Protein AF-A0A0K9NIA3-F1 (afdb_monomer_lite)

Secondary structure (DSSP, 8-state):
---SHHHHHHHHHHHHHHHHHHHHHHHHHS--HHHHTGGGGSSS-TTSS--TTSPPSS------PPPHHHHHHHHHTTT-S---EEEETTTTEEEEETTEEEEESSS--S---EE--SS-EEEE--------TT-SS-------EEE--

pLDDT: mean 70.56, std 18.03, range [30.8, 94.75]

InterPro domains:
  IPR004870 Nucleoporin, Nup155-like [PTHR10350] (12-126)
  IPR014908 Nucleoporin, Nup133/Nup155-like, N-terminal [PF08801] (54-126)

Radius of gyration: 26.57 Å; chains: 1; bounding box: 43×51×83 Å

Sequence (149 aa):
MAWSDEILGPDVASAGLHVSDYICRDASGILDLEEGLEASRYTSHPYSSHPKEWPPIAEVVGTRELPPMLNERYNAAGGEGTALCGIFPEIRRAWASVSLFLWRFGKWDGQCPEYTCQEQAICATGGDEYTCSQCPVHIYLVKILLLPK

Foldseek 3Di:
DPPPCVVVVVVVVVVVVVVVVVVVVVVVPPDDPCVVCPQVVDPPHPVPDDPPPDDPPDDPPDDDDDDPVVVVLCVVVVVPDDKDKDDDVVVQWIFIWSFTWIAHPVDHPVDTDGHHDPPFGQDFFDFDDDDDPPDPDPPRPRVRPTDDD

Organism: Zostera marina (NCBI:txid29655)

Structure (mmCIF, N/CA/C/O backbone):
data_AF-A0A0K9NIA3-F1
#
_entry.id   AF-A0A0K9NIA3-F1
#
loop_
_atom_site.group_PDB
_atom_site.id
_atom_site.type_symbol
_atom_site.label_atom_id
_atom_site.label_alt_id
_atom_site.label_comp_id
_atom_site.label_asym_id
_atom_site.label_entity_id
_atom_site.label_seq_id
_atom_site.pdbx_PDB_ins_code
_atom_site.Cartn_x
_atom_site.Cartn_y
_atom_site.Cartn_z
_atom_site.occupancy
_atom_site.B_iso_or_equiv
_atom_site.auth_seq_id
_atom_site.auth_comp_id
_atom_site.auth_asym_id
_atom_site.auth_atom_id
_atom_site.pdbx_PDB_model_num
ATOM 1 N N . MET A 1 1 ? 3.187 -24.308 -49.607 1.00 43.97 1 MET A N 1
ATOM 2 C CA . MET A 1 1 ? 3.274 -22.932 -49.077 1.00 43.97 1 MET A CA 1
ATOM 3 C C . MET A 1 1 ? 4.382 -22.915 -48.038 1.00 43.97 1 MET A C 1
ATOM 5 O O . MET A 1 1 ? 4.157 -23.406 -46.948 1.00 43.97 1 MET A O 1
ATOM 9 N N . ALA A 1 2 ? 5.580 -22.464 -48.412 1.00 53.97 2 ALA A N 1
ATOM 10 C CA . ALA A 1 2 ? 6.786 -22.483 -47.569 1.00 53.97 2 ALA A CA 1
ATOM 11 C C . ALA A 1 2 ? 7.486 -21.107 -47.557 1.00 53.97 2 ALA A C 1
ATOM 13 O O . ALA A 1 2 ? 8.695 -21.022 -47.442 1.00 53.97 2 ALA A O 1
ATOM 14 N N . TRP A 1 3 ? 6.722 -20.032 -47.778 1.00 52.19 3 TRP A N 1
ATOM 15 C CA . TRP A 1 3 ? 7.245 -18.669 -47.957 1.00 52.19 3 TRP A CA 1
ATOM 16 C C . TRP A 1 3 ? 7.112 -17.813 -46.688 1.00 52.19 3 TRP A C 1
ATOM 18 O O . TRP A 1 3 ? 7.554 -16.672 -46.672 1.00 52.19 3 TRP A O 1
ATOM 28 N N . SER A 1 4 ? 6.479 -18.337 -45.632 1.00 52.78 4 SER A N 1
ATOM 29 C CA . SER A 1 4 ? 6.247 -17.598 -44.389 1.00 52.78 4 SER A CA 1
ATOM 30 C C . SER A 1 4 ? 7.418 -17.697 -43.410 1.00 52.78 4 SER A C 1
ATOM 32 O O . SER A 1 4 ? 7.775 -16.686 -42.824 1.00 52.78 4 SER A O 1
ATOM 34 N N . ASP A 1 5 ? 8.061 -18.858 -43.261 1.00 53.91 5 ASP A N 1
ATOM 35 C CA . ASP A 1 5 ? 9.113 -19.042 -42.242 1.00 53.91 5 ASP A CA 1
ATOM 36 C C . ASP A 1 5 ? 10.448 -18.367 -42.597 1.00 53.91 5 ASP A C 1
ATOM 38 O O . ASP A 1 5 ? 11.134 -17.853 -41.716 1.00 53.91 5 ASP A O 1
ATOM 42 N N . GLU A 1 6 ? 10.814 -18.322 -43.881 1.00 58.31 6 GLU A N 1
ATOM 43 C CA . GLU A 1 6 ? 12.124 -17.814 -44.325 1.00 58.31 6 GLU A CA 1
ATOM 44 C C . GLU A 1 6 ? 12.239 -16.283 -44.268 1.00 58.31 6 GLU A C 1
ATOM 46 O O . GLU A 1 6 ? 13.328 -15.756 -44.054 1.00 58.31 6 GLU A O 1
ATOM 51 N N . ILE A 1 7 ? 11.119 -15.568 -44.431 1.00 59.53 7 ILE A N 1
ATOM 52 C CA . ILE A 1 7 ? 11.065 -14.096 -44.399 1.00 59.53 7 ILE A CA 1
ATOM 53 C C . ILE A 1 7 ? 10.744 -13.594 -42.984 1.00 59.53 7 ILE A C 1
ATOM 55 O O . ILE A 1 7 ? 11.295 -12.585 -42.554 1.00 59.53 7 ILE A O 1
ATOM 59 N N . LEU A 1 8 ? 9.913 -14.318 -42.221 1.00 61.06 8 LEU A N 1
ATOM 60 C CA . LEU A 1 8 ? 9.594 -13.946 -40.838 1.00 61.06 8 LEU A CA 1
ATOM 61 C C . LEU A 1 8 ? 10.770 -14.177 -39.881 1.00 61.06 8 LEU A C 1
ATOM 63 O O . LEU A 1 8 ? 10.928 -13.412 -38.936 1.00 61.06 8 LEU A O 1
ATOM 67 N N . GLY A 1 9 ? 11.611 -15.193 -40.106 1.00 73.75 9 GLY A N 1
ATOM 68 C CA . GLY A 1 9 ? 12.755 -15.494 -39.235 1.00 73.75 9 GLY A CA 1
ATOM 69 C C . GLY A 1 9 ? 13.733 -14.318 -39.045 1.00 73.75 9 GLY A C 1
ATOM 70 O O . GLY A 1 9 ? 14.021 -13.964 -37.900 1.00 73.75 9 GLY A O 1
ATOM 71 N N . PRO A 1 10 ? 14.222 -13.680 -40.126 1.00 82.50 10 PRO A N 1
ATOM 72 C CA . PRO A 1 10 ? 15.104 -12.512 -40.055 1.00 82.50 10 PRO A CA 1
ATOM 73 C C . PRO A 1 10 ? 14.469 -11.292 -39.380 1.00 82.50 10 PRO A C 1
ATOM 75 O O . PRO A 1 10 ? 15.114 -10.653 -38.548 1.00 82.50 10 PRO A O 1
ATOM 78 N N . ASP A 1 11 ? 13.206 -10.997 -39.690 1.00 85.25 11 ASP A N 1
ATOM 79 C CA . ASP A 1 11 ? 12.489 -9.853 -39.118 1.00 85.25 11 ASP A CA 1
ATOM 80 C C . ASP A 1 11 ? 12.212 -10.059 -37.623 1.00 85.25 11 ASP A C 1
ATOM 82 O O . ASP A 1 11 ? 12.399 -9.147 -36.817 1.00 85.25 11 ASP A O 1
ATOM 86 N N . VAL A 1 12 ? 11.845 -11.281 -37.220 1.00 86.56 12 VAL A N 1
ATOM 87 C CA . VAL A 1 12 ? 11.661 -11.658 -35.810 1.00 86.56 12 VAL A CA 1
ATOM 88 C C . VAL A 1 12 ? 12.990 -11.625 -35.055 1.00 86.56 12 VAL A C 1
ATOM 90 O O . VAL A 1 12 ? 13.035 -11.131 -33.928 1.00 86.56 12 VAL A O 1
ATOM 93 N N . ALA A 1 13 ? 14.084 -12.093 -35.661 1.00 86.81 13 ALA A N 1
ATOM 94 C CA . ALA A 1 13 ? 15.414 -12.016 -35.058 1.00 86.81 13 ALA A CA 1
ATOM 95 C C . ALA A 1 13 ? 15.877 -10.558 -34.889 1.00 86.81 13 ALA A C 1
ATOM 97 O O . ALA A 1 13 ? 16.396 -10.192 -33.834 1.00 86.81 13 ALA A O 1
ATOM 98 N N . SER A 1 14 ? 15.641 -9.711 -35.894 1.00 91.62 14 SER A N 1
ATOM 99 C CA . SER A 1 14 ? 15.945 -8.279 -35.840 1.00 91.62 14 SER A CA 1
ATOM 100 C C . SER A 1 14 ? 15.112 -7.559 -34.775 1.00 91.62 14 SER A C 1
ATOM 102 O O . SER A 1 14 ? 15.667 -6.820 -33.958 1.00 91.62 14 SER A O 1
ATOM 104 N N . ALA A 1 15 ? 13.805 -7.824 -34.713 1.00 92.25 15 ALA A N 1
ATOM 105 C CA . ALA A 1 15 ? 12.931 -7.283 -33.676 1.00 92.25 15 ALA A CA 1
ATOM 106 C C . ALA A 1 15 ? 13.358 -7.746 -32.275 1.00 92.25 15 ALA A C 1
ATOM 108 O O . ALA A 1 15 ? 13.417 -6.933 -31.354 1.00 92.25 15 ALA A O 1
ATOM 109 N N . GLY A 1 16 ? 13.719 -9.023 -32.119 1.00 92.06 16 GLY A N 1
ATOM 110 C CA . GLY A 1 16 ? 14.242 -9.572 -30.869 1.00 92.06 16 GLY A CA 1
ATOM 111 C C . GLY A 1 16 ? 15.505 -8.852 -30.399 1.00 92.06 16 GLY A C 1
ATOM 112 O O . GLY A 1 16 ? 15.576 -8.451 -29.242 1.00 92.06 16 GLY A O 1
ATOM 113 N N . LEU A 1 17 ? 16.458 -8.600 -31.302 1.00 94.31 17 LEU A N 1
ATOM 114 C CA . LEU A 1 17 ? 17.665 -7.830 -30.986 1.00 94.31 17 LEU A CA 1
ATOM 115 C C . LEU A 1 17 ? 17.339 -6.404 -30.532 1.00 94.31 17 LEU A C 1
ATOM 117 O O . LEU A 1 17 ? 17.904 -5.943 -29.543 1.00 94.31 17 LEU A O 1
ATOM 121 N N . HIS A 1 18 ? 16.417 -5.721 -31.211 1.00 93.75 18 HIS A N 1
ATOM 122 C CA . HIS A 1 18 ? 16.017 -4.365 -30.836 1.00 93.75 18 HIS A CA 1
ATOM 123 C C . HIS A 1 18 ? 15.297 -4.307 -29.485 1.00 93.75 18 HIS A C 1
ATOM 125 O O . HIS A 1 18 ? 15.579 -3.417 -28.685 1.00 93.75 18 HIS A O 1
ATOM 131 N N . VAL A 1 19 ? 14.407 -5.261 -29.206 1.00 94.75 19 VAL A N 1
ATOM 132 C CA . VAL A 1 19 ? 13.718 -5.355 -27.911 1.00 94.75 19 VAL A CA 1
ATOM 133 C C . VAL A 1 19 ? 14.710 -5.686 -26.798 1.00 94.75 19 VAL A C 1
ATOM 135 O O . VAL A 1 19 ? 14.684 -5.039 -25.755 1.00 94.75 19 VAL A O 1
ATOM 138 N N . SER A 1 20 ? 15.618 -6.639 -27.016 1.00 93.81 20 SER A N 1
ATOM 139 C CA . SER A 1 20 ? 16.657 -6.984 -26.043 1.00 93.81 20 SER A CA 1
ATOM 140 C C . SER A 1 20 ? 17.608 -5.821 -25.767 1.00 93.81 20 SER A C 1
ATOM 142 O O . SER A 1 20 ? 17.879 -5.540 -24.605 1.00 93.81 20 SER A O 1
ATOM 144 N N . ASP A 1 21 ? 18.088 -5.122 -26.799 1.00 94.62 21 ASP A N 1
ATOM 145 C CA . ASP A 1 21 ? 18.948 -3.941 -26.633 1.00 94.62 21 ASP A CA 1
ATOM 146 C C . ASP A 1 21 ? 18.211 -2.826 -25.878 1.00 94.62 21 ASP A C 1
ATOM 148 O O . ASP A 1 21 ? 18.777 -2.232 -24.962 1.00 94.62 21 ASP A O 1
ATOM 152 N N . TYR A 1 22 ? 16.929 -2.594 -26.181 1.00 93.94 22 TYR A N 1
ATOM 153 C CA . TYR A 1 22 ? 16.117 -1.622 -25.451 1.00 93.94 22 TYR A CA 1
ATOM 154 C C . TYR A 1 22 ? 15.930 -2.004 -23.978 1.00 93.94 22 TYR A C 1
ATOM 156 O O . TYR A 1 22 ? 16.171 -1.168 -23.117 1.00 93.94 22 TYR A O 1
ATOM 164 N N . ILE A 1 23 ? 15.575 -3.258 -23.673 1.00 92.81 23 ILE A N 1
ATOM 165 C CA . ILE A 1 23 ? 15.426 -3.740 -22.289 1.00 92.81 23 ILE A CA 1
ATOM 166 C C . ILE A 1 23 ? 16.748 -3.622 -21.530 1.00 92.81 23 ILE A C 1
ATOM 168 O O . ILE A 1 23 ? 16.757 -3.153 -20.397 1.00 92.81 23 ILE A O 1
ATOM 172 N N . CYS A 1 24 ? 17.866 -4.027 -22.138 1.00 91.12 24 CYS A N 1
ATOM 173 C CA . CYS A 1 24 ? 19.181 -3.920 -21.510 1.00 91.12 24 CYS A CA 1
ATOM 174 C C . CYS A 1 24 ? 19.537 -2.462 -21.211 1.00 91.12 24 CYS A C 1
ATOM 176 O O . CYS A 1 24 ? 20.030 -2.169 -20.124 1.00 91.12 24 CYS A O 1
ATOM 178 N N . ARG A 1 25 ? 19.264 -1.548 -22.149 1.00 90.19 25 ARG A N 1
ATOM 179 C CA . ARG A 1 25 ? 19.500 -0.112 -21.959 1.00 90.19 25 ARG A CA 1
ATOM 180 C C . ARG A 1 25 ? 18.597 0.485 -20.892 1.00 90.19 25 ARG A C 1
ATOM 182 O O . ARG A 1 25 ? 19.108 1.200 -20.040 1.00 90.19 25 ARG A O 1
ATOM 189 N N . ASP A 1 26 ? 17.307 0.171 -20.915 1.00 90.50 26 ASP A N 1
ATOM 190 C CA . ASP A 1 26 ? 16.330 0.636 -19.929 1.00 90.50 26 ASP A CA 1
ATOM 191 C C . ASP A 1 26 ? 16.699 0.139 -18.527 1.00 90.50 26 ASP A C 1
ATOM 193 O O . ASP A 1 26 ? 16.905 0.940 -17.620 1.00 90.50 26 ASP A O 1
ATOM 197 N N . ALA A 1 27 ? 16.959 -1.163 -18.380 1.00 85.19 27 ALA A N 1
ATOM 198 C CA . ALA A 1 27 ? 17.412 -1.755 -17.125 1.00 85.19 27 ALA A CA 1
ATOM 199 C C . ALA A 1 27 ? 18.736 -1.154 -16.625 1.00 85.19 27 ALA A C 1
ATOM 201 O O . ALA A 1 27 ? 18.902 -0.974 -15.423 1.00 85.19 27 ALA A O 1
ATOM 202 N N . SER A 1 28 ? 19.667 -0.821 -17.528 1.00 83.56 28 SER A N 1
ATOM 203 C CA . SER A 1 28 ? 20.930 -0.156 -17.169 1.00 83.56 28 SER A CA 1
ATOM 204 C C . SER A 1 28 ? 20.789 1.343 -16.877 1.00 83.56 28 SER A C 1
ATOM 206 O O . SER A 1 28 ? 21.682 1.928 -16.272 1.00 83.56 28 SER A O 1
ATOM 208 N N . GLY A 1 29 ? 19.705 1.968 -17.344 1.00 79.75 29 GLY A N 1
ATOM 209 C CA . GLY A 1 29 ? 19.407 3.388 -17.160 1.00 79.75 29 GLY A CA 1
ATOM 210 C C . GLY A 1 29 ? 18.580 3.680 -15.909 1.00 79.75 29 GLY A C 1
ATOM 211 O O . GLY A 1 29 ? 18.491 4.838 -15.498 1.00 79.75 29 GLY A O 1
ATOM 212 N N . ILE A 1 30 ? 17.996 2.651 -15.288 1.00 81.38 30 ILE A N 1
ATOM 213 C CA . ILE A 1 30 ? 17.396 2.753 -13.959 1.00 81.38 30 ILE A CA 1
ATOM 214 C C . ILE A 1 30 ? 18.535 2.973 -12.961 1.00 81.38 30 ILE A C 1
ATOM 216 O O . ILE A 1 30 ? 19.314 2.067 -12.671 1.00 81.38 30 ILE A O 1
ATOM 220 N N . LEU A 1 31 ? 18.631 4.203 -12.460 1.00 79.06 31 LEU A N 1
ATOM 221 C CA . LEU A 1 31 ? 19.549 4.557 -11.385 1.00 79.06 31 LEU A CA 1
ATOM 222 C C . LEU A 1 31 ? 19.212 3.766 -10.122 1.00 79.06 31 LEU A C 1
ATOM 224 O O . LEU A 1 31 ? 18.047 3.442 -9.866 1.00 79.06 31 LEU A O 1
ATOM 228 N N . ASP A 1 32 ? 20.233 3.513 -9.307 1.00 85.44 32 ASP A N 1
ATOM 229 C CA . ASP A 1 32 ? 20.005 3.022 -7.957 1.00 85.44 32 ASP A CA 1
ATOM 230 C C . ASP A 1 32 ? 19.112 4.012 -7.190 1.00 85.44 32 ASP A C 1
ATOM 232 O O . ASP A 1 32 ? 19.228 5.232 -7.344 1.00 85.44 32 ASP A O 1
ATOM 236 N N . LEU A 1 33 ? 18.181 3.491 -6.387 1.00 83.25 33 LEU A N 1
ATOM 237 C CA . LEU A 1 33 ? 17.204 4.324 -5.685 1.00 83.25 33 LEU A CA 1
ATOM 238 C C . LEU A 1 33 ? 17.886 5.306 -4.723 1.00 83.25 33 LEU A C 1
ATOM 240 O O . LEU A 1 33 ? 17.396 6.422 -4.549 1.00 83.25 33 LEU A O 1
ATOM 244 N N . GLU A 1 34 ? 19.004 4.912 -4.110 1.00 84.31 34 GLU A N 1
ATOM 245 C CA . GLU A 1 34 ? 19.783 5.791 -3.245 1.00 84.31 34 GLU A CA 1
ATOM 246 C C . GLU A 1 34 ? 20.400 6.942 -4.047 1.00 84.31 34 GLU A C 1
ATOM 248 O O . GLU A 1 34 ? 20.270 8.101 -3.649 1.00 84.31 34 GLU A O 1
ATOM 253 N N . GLU A 1 35 ? 20.996 6.638 -5.203 1.00 84.50 35 GLU A N 1
ATOM 254 C CA . GLU A 1 35 ? 21.605 7.631 -6.097 1.00 84.50 35 GLU A CA 1
ATOM 255 C C . GLU A 1 35 ? 20.555 8.595 -6.680 1.00 84.50 35 GLU A C 1
ATOM 257 O O . GLU A 1 35 ? 20.747 9.813 -6.682 1.00 84.50 35 GLU A O 1
ATOM 262 N N . GLY A 1 36 ? 19.395 8.080 -7.099 1.00 80.25 36 GLY A N 1
ATOM 263 C CA . GLY A 1 36 ? 18.286 8.891 -7.613 1.00 80.25 36 GLY A CA 1
ATOM 264 C C . GLY A 1 36 ? 17.650 9.814 -6.565 1.00 80.25 36 GLY A C 1
ATOM 265 O O . GLY A 1 36 ? 17.112 10.871 -6.912 1.00 80.25 36 GLY A O 1
ATOM 266 N N . LEU A 1 37 ? 17.734 9.451 -5.280 1.00 81.00 37 LEU A N 1
ATOM 267 C CA . LEU A 1 37 ? 17.229 10.248 -4.159 1.00 81.00 37 LEU A CA 1
ATOM 268 C C . LEU A 1 37 ? 18.291 11.160 -3.526 1.00 81.00 37 LEU A C 1
ATOM 270 O O . LEU A 1 37 ? 17.984 11.858 -2.560 1.00 81.00 37 LEU A O 1
ATOM 274 N N . GLU A 1 38 ? 19.506 11.249 -4.071 1.00 84.06 38 GLU A N 1
ATOM 275 C CA . GLU A 1 38 ? 20.561 12.113 -3.516 1.00 84.06 38 GLU A CA 1
ATOM 276 C C . GLU A 1 38 ? 20.089 13.573 -3.372 1.00 84.06 38 GLU A C 1
ATOM 278 O O . GLU A 1 38 ? 20.303 14.225 -2.349 1.00 84.06 38 GLU A O 1
ATOM 283 N N . ALA A 1 39 ? 19.326 14.071 -4.351 1.00 74.19 39 ALA A N 1
ATOM 284 C CA . AL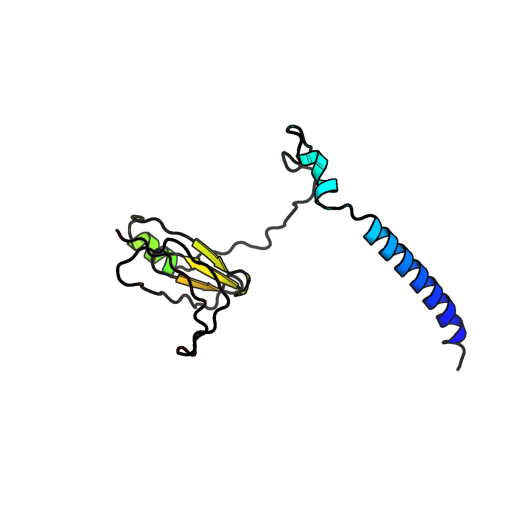A A 1 39 ? 18.777 15.424 -4.326 1.00 74.19 39 ALA A CA 1
ATOM 285 C C . ALA A 1 39 ? 17.771 15.670 -3.183 1.00 74.19 39 ALA A C 1
ATOM 287 O O . ALA A 1 39 ? 17.592 16.823 -2.788 1.00 74.19 39 ALA A O 1
ATOM 288 N N . SER A 1 40 ? 17.122 14.634 -2.630 1.00 74.56 40 SER A N 1
ATOM 289 C CA . SER A 1 40 ? 16.192 14.787 -1.499 1.00 74.56 40 SER A CA 1
ATOM 290 C C . SER A 1 40 ? 16.902 14.965 -0.157 1.00 74.56 40 SER A C 1
ATOM 292 O O . SER A 1 40 ? 16.256 15.304 0.832 1.00 74.56 40 SER A O 1
ATOM 294 N N . ARG A 1 41 ? 18.223 14.754 -0.095 1.00 77.12 41 ARG A N 1
ATOM 295 C CA . ARG A 1 41 ? 19.021 14.975 1.124 1.00 77.12 41 ARG A CA 1
ATOM 296 C C . ARG A 1 41 ? 19.207 16.465 1.437 1.00 77.12 41 ARG A C 1
ATOM 298 O O . ARG A 1 41 ? 19.520 16.818 2.573 1.00 77.12 41 ARG A O 1
ATOM 305 N N . TYR A 1 42 ? 18.989 17.348 0.462 1.00 80.25 42 TYR A N 1
ATOM 306 C CA . TYR A 1 42 ? 19.083 18.798 0.638 1.00 80.25 42 TYR A CA 1
ATOM 307 C C . TYR A 1 42 ? 17.749 19.399 1.088 1.00 80.25 42 TYR A C 1
ATOM 309 O O . TYR A 1 42 ? 16.714 19.128 0.500 1.00 80.25 42 TYR A O 1
ATOM 317 N N . THR A 1 43 ? 17.760 20.291 2.080 1.00 66.00 43 THR A N 1
ATOM 318 C CA . THR A 1 43 ? 16.541 20.894 2.664 1.00 66.00 43 THR A CA 1
ATOM 319 C C . THR A 1 43 ? 15.680 21.685 1.671 1.00 66.00 43 THR A C 1
ATOM 321 O O . THR A 1 43 ? 14.477 21.828 1.873 1.00 66.00 43 THR A O 1
ATOM 324 N N . SER A 1 44 ? 16.274 22.181 0.586 1.00 66.25 44 SER A N 1
ATOM 325 C CA . SER A 1 44 ? 15.587 22.806 -0.542 1.00 66.25 44 SER A CA 1
ATOM 326 C C . SER A 1 44 ? 15.595 21.857 -1.741 1.00 66.25 44 SER A C 1
ATOM 328 O O . SER A 1 44 ? 16.339 22.063 -2.700 1.00 66.25 44 SER A O 1
ATOM 330 N N . HIS A 1 45 ? 14.802 20.791 -1.674 1.00 67.94 45 HIS A N 1
ATOM 331 C CA . HIS A 1 45 ? 14.650 19.851 -2.781 1.00 67.94 45 HIS A CA 1
ATOM 332 C C . HIS A 1 45 ? 13.303 20.051 -3.503 1.00 67.94 45 HIS A C 1
ATOM 334 O O . HIS A 1 45 ? 12.301 20.409 -2.868 1.00 67.94 45 HIS A O 1
ATOM 340 N N . PRO A 1 46 ? 13.236 19.795 -4.825 1.00 64.00 46 PRO A N 1
ATOM 341 C CA . PRO A 1 46 ? 12.016 19.973 -5.621 1.00 64.00 46 PRO A CA 1
ATOM 342 C C . PRO A 1 46 ? 10.868 19.044 -5.196 1.00 64.00 46 PRO A C 1
ATOM 344 O O . PRO A 1 46 ? 9.719 19.303 -5.522 1.00 64.00 46 PRO A O 1
ATOM 347 N N . TYR A 1 47 ? 11.166 17.997 -4.421 1.00 62.62 47 TYR A N 1
ATOM 348 C CA . TYR A 1 47 ? 10.176 17.059 -3.874 1.00 62.62 47 TYR A CA 1
ATOM 349 C C . TYR A 1 47 ? 9.611 17.442 -2.491 1.00 62.62 47 TYR A C 1
ATOM 351 O O . TYR A 1 47 ? 8.906 16.644 -1.883 1.00 62.62 47 TYR A O 1
ATOM 359 N N . SER A 1 48 ? 9.960 18.613 -1.938 1.00 64.75 48 SER A N 1
ATOM 360 C CA . SER A 1 48 ? 9.551 19.017 -0.572 1.00 64.75 48 SER A CA 1
ATOM 361 C C . SER A 1 48 ? 8.053 19.311 -0.480 1.00 64.75 48 SER A C 1
ATOM 363 O O . SER A 1 48 ? 7.437 19.169 0.574 1.00 64.75 48 SER A O 1
ATOM 365 N N . SER A 1 49 ? 7.456 19.663 -1.616 1.00 68.12 49 SER A N 1
ATOM 366 C CA . SER A 1 49 ? 6.019 19.663 -1.855 1.00 68.12 49 SER A CA 1
ATOM 367 C C . SER A 1 49 ? 5.776 19.064 -3.236 1.00 68.12 49 SER A C 1
ATOM 369 O O . SER A 1 49 ? 6.587 19.271 -4.134 1.00 68.12 49 SER A O 1
ATOM 371 N N . HIS A 1 50 ? 4.697 18.296 -3.409 1.00 69.38 50 HIS A N 1
ATOM 372 C CA . HIS A 1 50 ? 4.354 17.742 -4.720 1.00 69.38 50 HIS A CA 1
ATOM 373 C C . HIS A 1 50 ? 4.093 18.911 -5.690 1.00 69.38 50 HIS A C 1
ATOM 375 O O . HIS A 1 50 ? 3.178 19.700 -5.424 1.00 69.38 50 HIS A O 1
ATOM 381 N N . PRO A 1 51 ? 4.864 19.057 -6.789 1.00 76.19 51 PRO A N 1
ATOM 382 C CA . PRO A 1 51 ? 4.590 20.086 -7.783 1.00 76.19 51 PRO A CA 1
ATOM 383 C C . PRO A 1 51 ? 3.147 20.004 -8.290 1.00 76.19 51 PRO A C 1
ATOM 385 O O . PRO A 1 51 ? 2.673 18.939 -8.671 1.00 76.19 51 PRO A O 1
ATOM 388 N N . LYS A 1 52 ? 2.446 21.142 -8.326 1.00 73.62 52 LYS A N 1
ATOM 389 C CA . LYS A 1 52 ? 1.017 21.219 -8.688 1.00 73.62 52 LYS A CA 1
ATOM 390 C C . LYS A 1 52 ? 0.706 20.694 -10.099 1.00 73.62 52 LYS A C 1
ATOM 392 O O . LYS A 1 52 ? -0.427 20.318 -10.378 1.00 73.62 52 LYS A O 1
ATOM 397 N N . GLU A 1 53 ? 1.694 20.718 -10.986 1.00 81.56 53 GLU A N 1
ATOM 398 C CA . GLU A 1 53 ? 1.585 20.308 -12.392 1.00 81.56 53 GLU A CA 1
ATOM 399 C C . GLU A 1 53 ? 1.819 18.807 -12.600 1.00 81.56 53 GLU A C 1
ATOM 401 O O . GLU A 1 53 ? 1.572 18.297 -13.692 1.00 81.56 53 GLU A O 1
ATOM 406 N N . TRP A 1 54 ? 2.311 18.096 -11.582 1.00 81.19 54 TRP A N 1
ATOM 407 C CA . TRP A 1 54 ? 2.606 16.674 -11.689 1.00 81.19 54 TRP A CA 1
ATOM 408 C C . TRP A 1 54 ? 1.355 15.836 -11.400 1.00 81.19 54 TRP A C 1
ATOM 410 O O . TRP A 1 54 ? 0.535 16.207 -10.553 1.00 81.19 54 TRP A O 1
ATOM 420 N N . PRO A 1 55 ? 1.180 14.699 -12.095 1.00 77.62 55 PRO A N 1
ATOM 421 C CA . PRO A 1 55 ? 0.127 13.757 -11.758 1.00 77.62 55 PRO A CA 1
ATOM 422 C C . PRO A 1 55 ? 0.277 13.268 -10.308 1.00 77.62 55 PRO A C 1
ATOM 424 O O . PRO A 1 55 ? 1.404 13.060 -9.855 1.00 77.62 55 PRO A O 1
ATOM 427 N N . PRO A 1 56 ? -0.828 13.018 -9.583 1.00 75.50 56 PRO A N 1
ATOM 428 C CA . PRO A 1 56 ? -0.783 12.379 -8.273 1.00 75.50 56 PRO A CA 1
ATOM 429 C C . PRO A 1 56 ? 0.058 11.095 -8.309 1.00 75.50 56 PRO A C 1
ATOM 431 O O . PRO A 1 56 ? -0.123 10.266 -9.196 1.00 75.50 56 PRO A O 1
ATOM 434 N N . ILE A 1 57 ? 0.942 10.908 -7.323 1.00 78.88 57 ILE A N 1
ATOM 435 C CA . ILE A 1 57 ? 1.788 9.702 -7.219 1.00 78.88 57 ILE A CA 1
ATOM 436 C C . ILE A 1 57 ? 0.915 8.455 -7.038 1.00 78.88 57 ILE A C 1
ATOM 438 O O . ILE A 1 57 ? 1.238 7.377 -7.527 1.00 78.88 57 ILE A O 1
ATOM 442 N N . ALA A 1 58 ? -0.207 8.612 -6.338 1.00 80.94 58 ALA A N 1
ATOM 443 C CA . ALA A 1 58 ? -1.211 7.582 -6.171 1.00 80.94 58 ALA A CA 1
ATOM 444 C C . ALA A 1 58 ? -2.598 8.182 -6.393 1.00 80.94 58 ALA A C 1
ATOM 446 O O . ALA A 1 58 ? -2.917 9.262 -5.890 1.00 80.94 58 ALA A O 1
ATOM 447 N N . GLU A 1 59 ? -3.430 7.450 -7.124 1.00 82.38 59 GLU A N 1
ATOM 448 C CA . GLU A 1 59 ? -4.850 7.738 -7.245 1.00 82.38 59 GLU A CA 1
ATOM 449 C C . GLU A 1 59 ? -5.613 7.013 -6.130 1.00 82.38 59 GLU A C 1
ATOM 451 O O . GLU A 1 59 ? -5.417 5.818 -5.884 1.00 82.38 59 GLU A O 1
ATOM 456 N N . VAL A 1 60 ? -6.506 7.728 -5.445 1.00 83.62 60 VAL A N 1
ATOM 457 C CA . VAL A 1 60 ? -7.414 7.110 -4.474 1.00 83.62 60 VAL A CA 1
ATOM 458 C C . VAL A 1 60 ? -8.562 6.461 -5.242 1.00 83.62 60 VAL A C 1
ATOM 460 O O . VAL A 1 60 ? -9.541 7.114 -5.588 1.00 83.62 60 VAL A O 1
ATOM 463 N N . VAL A 1 61 ? -8.443 5.156 -5.486 1.00 85.56 61 VAL A N 1
ATOM 464 C CA . VAL A 1 61 ? -9.443 4.371 -6.237 1.00 85.56 61 VAL A CA 1
ATOM 465 C C . VAL A 1 61 ? -10.784 4.272 -5.494 1.00 85.56 61 VAL A C 1
ATOM 467 O O . VAL A 1 61 ? -11.832 4.085 -6.109 1.00 85.56 61 VAL A O 1
ATOM 470 N N . GLY A 1 62 ? -10.786 4.397 -4.165 1.00 83.31 62 GLY A N 1
ATOM 471 C CA . GLY A 1 62 ? -12.024 4.452 -3.397 1.00 83.31 62 GLY A CA 1
ATOM 472 C C . GLY A 1 62 ? -11.822 4.528 -1.891 1.00 83.31 62 GLY A C 1
ATOM 473 O O . GLY A 1 62 ? -10.819 4.062 -1.352 1.00 83.31 62 GLY A O 1
ATOM 474 N N . THR A 1 63 ? -12.834 5.071 -1.221 1.00 86.38 63 THR A N 1
ATOM 475 C CA . THR A 1 63 ? -12.930 5.154 0.240 1.00 86.38 63 THR A CA 1
ATOM 476 C C . THR A 1 63 ? -13.980 4.167 0.731 1.00 86.38 63 THR A C 1
ATOM 478 O O . THR A 1 63 ? -14.995 3.947 0.067 1.00 86.38 63 THR A O 1
ATOM 481 N N . ARG A 1 64 ? -13.738 3.544 1.887 1.00 84.31 64 ARG A N 1
ATOM 482 C CA . ARG A 1 64 ? -14.695 2.633 2.518 1.00 84.31 64 ARG A CA 1
ATOM 483 C C . ARG A 1 64 ? -14.924 3.016 3.964 1.00 84.31 64 ARG A C 1
ATOM 485 O O . ARG A 1 64 ? -13.969 3.242 4.700 1.00 84.31 64 ARG A O 1
ATOM 492 N N . GLU A 1 65 ? -16.194 3.019 4.338 1.00 86.44 65 GLU A N 1
ATOM 493 C CA . GLU A 1 65 ? -16.623 3.238 5.711 1.00 86.44 65 GLU A CA 1
ATOM 494 C C . GLU A 1 65 ? -16.273 2.048 6.606 1.00 86.44 65 GLU A C 1
ATOM 496 O O . GLU A 1 65 ? -16.171 0.898 6.156 1.00 86.44 65 GLU A O 1
ATOM 501 N N . LEU A 1 66 ? -16.104 2.340 7.895 1.00 85.62 66 LEU A N 1
ATOM 502 C CA . LEU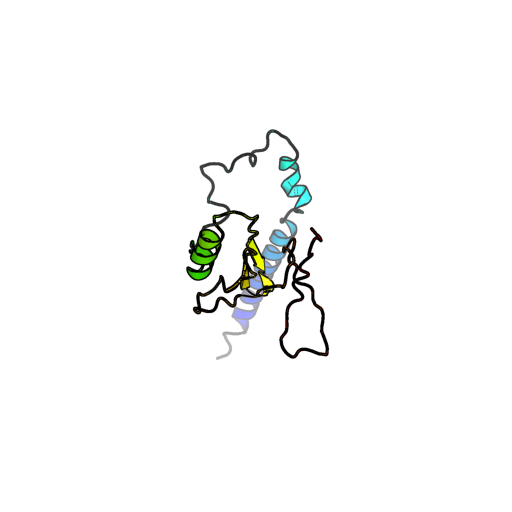 A 1 66 ? -15.898 1.322 8.915 1.00 85.62 66 LEU A CA 1
ATOM 503 C C . LEU A 1 66 ? -17.170 0.480 9.125 1.00 85.62 66 LEU A C 1
ATOM 505 O O . LEU A 1 66 ? -18.285 0.975 8.940 1.00 85.62 66 LEU A O 1
ATOM 509 N N . PRO A 1 67 ? -17.027 -0.786 9.557 1.00 86.19 67 PRO A N 1
ATOM 510 C CA . PRO A 1 67 ? -18.161 -1.621 9.935 1.00 86.19 67 PRO A CA 1
ATOM 511 C C . PRO A 1 67 ? -19.079 -0.933 10.964 1.00 86.19 67 PRO A C 1
ATOM 513 O O . PRO A 1 67 ? -18.574 -0.480 11.993 1.00 86.19 67 PRO A O 1
ATOM 516 N N . PRO A 1 68 ? -20.415 -0.918 10.777 1.00 86.00 68 PRO A N 1
ATOM 517 C CA . PRO A 1 68 ? -21.335 -0.255 11.710 1.00 86.00 68 PRO A CA 1
ATOM 518 C C . PRO A 1 68 ? -21.203 -0.745 13.157 1.00 86.00 68 PRO A C 1
ATOM 520 O O . PRO A 1 68 ? -21.161 0.061 14.080 1.00 86.00 68 PRO A O 1
ATOM 523 N N . MET A 1 69 ? -21.015 -2.055 13.346 1.00 83.44 69 MET A N 1
ATOM 524 C CA . MET A 1 69 ? -20.805 -2.668 14.663 1.00 83.44 69 MET A CA 1
ATOM 525 C C . MET A 1 69 ? -19.583 -2.100 15.400 1.00 83.44 69 MET A C 1
ATOM 527 O O . MET A 1 69 ? -19.611 -1.961 16.620 1.00 83.44 69 MET A O 1
ATOM 531 N N . LEU A 1 70 ? -18.512 -1.759 14.672 1.00 82.19 70 LEU A N 1
ATOM 532 C CA . LEU A 1 70 ? -17.321 -1.149 15.263 1.00 82.19 70 LEU A CA 1
ATOM 533 C C . LEU A 1 70 ? -17.634 0.269 15.755 1.00 82.19 70 LEU A C 1
ATOM 535 O O . LEU A 1 70 ? -17.259 0.622 16.872 1.00 82.19 70 LEU A O 1
ATOM 539 N N . ASN A 1 71 ? -18.354 1.053 14.947 1.00 83.56 71 ASN A N 1
ATOM 540 C CA . ASN A 1 71 ? -18.769 2.410 15.309 1.00 83.56 71 ASN A CA 1
ATOM 541 C C . ASN A 1 71 ? -19.677 2.402 16.542 1.00 83.56 71 ASN A C 1
ATOM 543 O O . ASN A 1 71 ? -19.459 3.166 17.478 1.00 83.56 71 ASN A O 1
ATOM 547 N N . GLU A 1 72 ? -20.669 1.513 16.572 1.00 86.44 72 GLU A N 1
ATOM 548 C CA . GLU A 1 72 ? -21.578 1.356 17.710 1.00 86.44 72 GLU A CA 1
ATOM 549 C C . GLU A 1 72 ? -20.820 1.010 18.994 1.00 86.44 72 GLU A C 1
ATOM 551 O O . GLU A 1 72 ? -21.055 1.623 20.034 1.00 86.44 72 GLU A O 1
ATOM 556 N N . ARG A 1 73 ? -19.864 0.078 18.918 1.00 81.06 73 ARG A N 1
ATOM 557 C CA . ARG A 1 73 ? -19.051 -0.351 20.064 1.00 81.06 73 ARG A CA 1
ATOM 558 C C . ARG A 1 73 ? -18.107 0.735 20.562 1.00 81.06 73 ARG A C 1
ATOM 560 O O . ARG A 1 73 ? -18.011 0.937 21.770 1.00 81.06 73 ARG A O 1
ATOM 567 N N . TYR A 1 74 ? -17.449 1.446 19.651 1.00 80.19 74 TYR A N 1
ATOM 568 C CA . TYR A 1 74 ? -16.598 2.584 19.996 1.00 80.19 74 TYR A CA 1
ATOM 569 C C . TYR A 1 74 ? -17.399 3.690 20.697 1.00 80.19 74 TYR A C 1
ATOM 571 O O . TYR A 1 74 ? -16.998 4.178 21.753 1.00 80.19 74 TYR A O 1
ATOM 579 N N . ASN A 1 75 ? -18.578 4.018 20.162 1.00 83.88 75 ASN A N 1
ATOM 580 C CA . ASN A 1 75 ? -19.464 5.024 20.745 1.00 83.88 75 ASN A CA 1
ATOM 581 C C . ASN A 1 75 ? -20.037 4.576 22.102 1.00 83.88 75 ASN A C 1
ATOM 583 O O . ASN A 1 75 ? -20.138 5.387 23.021 1.00 83.88 75 ASN A O 1
ATOM 587 N N . ALA A 1 76 ? -20.380 3.292 22.257 1.00 82.81 76 ALA A N 1
ATOM 588 C CA . ALA A 1 76 ? -20.890 2.731 23.511 1.00 82.81 76 ALA A CA 1
ATOM 589 C C . ALA A 1 76 ? -19.843 2.717 24.637 1.00 82.81 76 ALA A C 1
ATOM 591 O O . ALA A 1 76 ? -20.207 2.838 25.804 1.00 82.81 76 ALA A O 1
ATOM 592 N N . ALA A 1 77 ? -18.554 2.620 24.299 1.00 74.31 77 ALA A N 1
ATOM 593 C CA . ALA A 1 77 ? -17.451 2.770 25.248 1.00 74.31 77 ALA A CA 1
ATOM 594 C C . ALA A 1 77 ? -17.225 4.235 25.691 1.00 74.31 77 ALA A C 1
ATOM 596 O O . ALA A 1 77 ? -16.242 4.529 26.365 1.00 74.31 77 ALA A O 1
ATOM 597 N N . GLY A 1 78 ? -18.093 5.172 25.286 1.00 69.38 78 GLY A N 1
ATOM 598 C CA . GLY A 1 78 ? -18.009 6.587 25.656 1.00 69.38 78 GLY A CA 1
ATOM 599 C C . GLY A 1 78 ? -16.802 7.320 25.066 1.00 69.38 78 GLY A C 1
ATOM 600 O O . GLY A 1 78 ? -16.491 8.424 25.503 1.00 69.38 78 GLY A 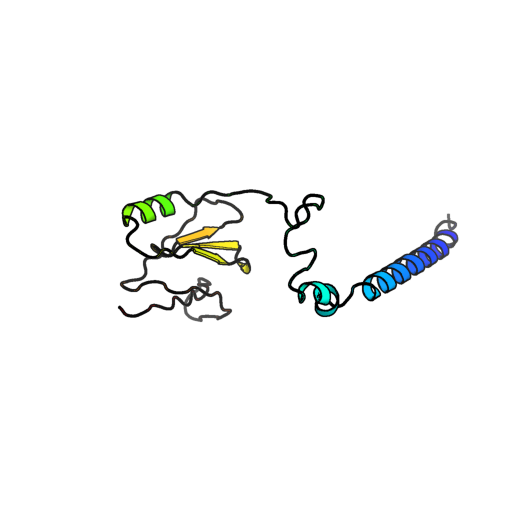O 1
ATOM 601 N N . GLY A 1 79 ? -16.089 6.707 24.113 1.00 64.75 79 GLY A N 1
ATOM 602 C CA . GLY A 1 79 ? -14.777 7.185 23.668 1.00 64.75 79 GLY A CA 1
ATOM 603 C C . GLY A 1 79 ? -13.691 7.129 24.756 1.00 64.75 79 GLY A C 1
ATOM 604 O O . GLY A 1 79 ? -12.592 7.640 24.544 1.00 64.75 79 GLY A O 1
ATOM 605 N N . GLU A 1 80 ? -13.968 6.513 25.911 1.00 56.94 80 GLU A N 1
ATOM 606 C CA . GLU A 1 80 ? -13.024 6.352 27.017 1.00 56.94 80 GLU A CA 1
ATOM 607 C C . GLU A 1 80 ? -12.132 5.131 26.754 1.00 56.94 80 GLU A C 1
ATOM 609 O O . GLU A 1 80 ? -12.396 4.006 27.173 1.00 56.94 80 GLU A O 1
ATOM 614 N N . GLY A 1 81 ? -11.062 5.349 25.991 1.00 60.94 81 GLY A N 1
ATOM 615 C CA . GLY A 1 81 ? -10.048 4.335 25.719 1.00 60.94 81 GLY A CA 1
ATOM 616 C C . GLY A 1 81 ? -9.276 4.613 24.437 1.00 60.94 81 GLY A C 1
ATOM 617 O O . GLY A 1 81 ? -9.813 5.127 23.456 1.00 60.94 81 GLY A O 1
ATOM 618 N N . THR A 1 82 ? -7.992 4.262 24.419 1.00 62.41 82 THR A N 1
ATOM 619 C CA . THR A 1 82 ? -7.198 4.308 23.189 1.00 62.41 82 THR A CA 1
ATOM 620 C C . THR A 1 82 ? -7.647 3.177 22.265 1.00 62.41 82 THR A C 1
ATOM 622 O O . THR A 1 82 ? -7.365 2.008 22.521 1.00 62.41 82 THR A O 1
ATOM 625 N N . ALA A 1 83 ? -8.345 3.520 21.183 1.00 71.81 83 ALA A N 1
ATOM 626 C CA . ALA A 1 83 ? -8.620 2.594 20.093 1.00 71.81 83 ALA A CA 1
ATOM 627 C C . ALA A 1 83 ? -7.480 2.666 19.075 1.00 71.81 83 ALA A C 1
ATOM 629 O O . ALA A 1 83 ? -7.194 3.725 18.517 1.00 71.81 83 ALA A O 1
ATOM 630 N N . LEU A 1 84 ? -6.836 1.531 18.832 1.00 79.44 84 LEU A N 1
ATOM 631 C CA . LEU A 1 84 ? -5.886 1.350 17.747 1.00 79.44 84 LEU A CA 1
ATOM 632 C C . LEU A 1 84 ? -6.609 0.690 16.579 1.00 79.44 84 LEU A C 1
ATOM 634 O O . LEU A 1 84 ? -7.518 -0.119 16.779 1.00 79.44 84 LEU A O 1
ATOM 638 N N . CYS A 1 85 ? -6.193 1.022 15.364 1.00 85.12 85 CYS A N 1
ATOM 639 C CA . CYS A 1 85 ? -6.637 0.353 14.155 1.00 85.12 85 CYS A CA 1
ATOM 640 C C . CYS A 1 85 ? -5.467 0.168 13.192 1.00 85.12 85 CYS A C 1
ATOM 642 O O . CYS A 1 85 ? -4.459 0.874 13.260 1.00 85.12 85 CYS A O 1
ATOM 644 N N . GLY A 1 86 ? -5.600 -0.801 12.295 1.00 84.88 86 GLY A N 1
ATOM 645 C CA . GLY A 1 86 ? -4.564 -1.100 11.321 1.00 84.88 86 GLY A CA 1
ATOM 646 C C . GLY A 1 86 ? -5.020 -2.097 10.271 1.00 84.88 86 GLY A C 1
ATOM 647 O O . GLY A 1 86 ? -6.183 -2.509 10.223 1.00 84.88 86 GLY A O 1
ATOM 648 N N . ILE A 1 87 ? -4.081 -2.485 9.414 1.00 85.69 87 ILE A N 1
ATOM 649 C CA . ILE A 1 87 ? -4.301 -3.453 8.343 1.00 85.69 87 ILE A CA 1
ATOM 650 C C . ILE A 1 87 ? -3.246 -4.555 8.381 1.00 85.69 87 ILE A C 1
ATOM 652 O O . ILE A 1 87 ? -2.090 -4.315 8.707 1.00 85.69 87 ILE A O 1
ATOM 656 N N . PHE A 1 88 ? -3.667 -5.754 7.996 1.00 83.31 88 PHE A N 1
ATOM 657 C CA . PHE A 1 88 ? -2.823 -6.875 7.615 1.00 83.31 88 PHE A CA 1
ATOM 658 C C . PHE A 1 88 ? -2.964 -7.077 6.100 1.00 83.31 88 PHE A C 1
ATOM 660 O O . PHE A 1 88 ? -3.936 -7.709 5.649 1.00 83.31 88 PHE A O 1
ATOM 667 N N . PRO A 1 89 ? -2.073 -6.480 5.289 1.00 79.44 89 PRO A N 1
ATOM 668 C CA . PRO A 1 89 ? -2.194 -6.507 3.836 1.00 79.44 89 PRO A CA 1
ATOM 669 C C . PRO A 1 89 ? -2.089 -7.926 3.258 1.00 79.44 89 PRO A C 1
ATOM 671 O O . PRO A 1 89 ? -2.843 -8.252 2.338 1.00 79.44 89 PRO A O 1
ATOM 674 N N . GLU A 1 90 ? -1.268 -8.796 3.847 1.00 82.00 90 GLU A N 1
ATOM 675 C CA . GLU A 1 90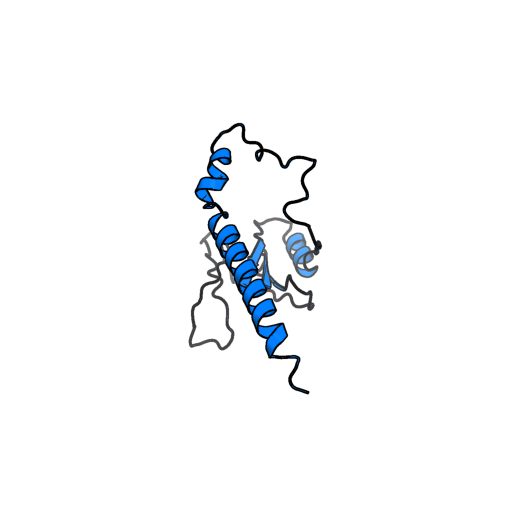 ? -1.022 -10.177 3.401 1.00 82.00 90 GLU A CA 1
ATOM 676 C C . GLU A 1 90 ? -2.307 -11.013 3.413 1.00 82.00 90 GLU A C 1
ATOM 678 O O . GLU A 1 90 ? -2.589 -11.768 2.482 1.00 82.00 90 GLU A O 1
ATOM 683 N N . ILE A 1 91 ? -3.139 -10.826 4.442 1.00 79.75 91 ILE A N 1
ATOM 684 C CA . ILE A 1 91 ? -4.422 -11.533 4.599 1.00 79.75 91 ILE A CA 1
ATOM 685 C C . ILE A 1 91 ? -5.621 -10.694 4.161 1.00 79.75 91 ILE A C 1
ATOM 687 O O . ILE A 1 91 ? -6.767 -11.145 4.250 1.00 79.75 91 ILE A O 1
ATOM 691 N N . ARG A 1 92 ? -5.373 -9.471 3.679 1.00 84.81 92 ARG A N 1
ATOM 692 C CA . ARG A 1 92 ? -6.389 -8.507 3.236 1.00 84.81 92 ARG A CA 1
ATOM 693 C C . ARG A 1 92 ? -7.441 -8.205 4.313 1.00 84.81 92 ARG A C 1
ATOM 695 O O . ARG A 1 92 ? -8.638 -8.100 4.005 1.00 84.81 92 ARG A O 1
ATOM 702 N N . ARG A 1 93 ? -7.007 -8.087 5.573 1.00 85.44 93 ARG A N 1
ATOM 703 C CA . ARG A 1 93 ? -7.880 -7.781 6.719 1.00 85.44 93 ARG A CA 1
ATOM 704 C C . ARG A 1 93 ? -7.489 -6.491 7.423 1.00 85.44 93 ARG A C 1
ATOM 706 O O . ARG A 1 93 ? -6.325 -6.125 7.437 1.00 85.44 93 ARG A O 1
ATOM 713 N N . ALA A 1 94 ? -8.475 -5.804 7.974 1.00 88.75 94 ALA A N 1
ATOM 714 C CA . ALA A 1 94 ? -8.317 -4.639 8.831 1.00 88.75 94 ALA A CA 1
ATOM 715 C C . ALA A 1 94 ? -8.775 -4.999 10.244 1.00 88.75 94 ALA A C 1
ATOM 717 O O . ALA A 1 94 ? -9.585 -5.918 10.409 1.00 88.75 94 ALA A O 1
ATOM 718 N N . TRP A 1 95 ? -8.233 -4.307 11.242 1.00 86.62 95 TRP A N 1
ATOM 719 C CA . TRP A 1 95 ? -8.510 -4.577 12.648 1.00 86.62 95 TRP A CA 1
ATOM 720 C C . TRP A 1 95 ? -8.676 -3.300 13.475 1.00 86.62 95 TRP A C 1
ATOM 722 O O . TRP A 1 95 ? -8.213 -2.230 13.077 1.00 86.62 95 TRP A O 1
ATOM 732 N N . ALA A 1 96 ? -9.339 -3.427 14.629 1.00 85.81 96 ALA A N 1
ATOM 733 C CA . ALA A 1 96 ? -9.496 -2.362 15.623 1.00 85.81 96 ALA A CA 1
ATOM 734 C C . ALA A 1 96 ? -9.557 -2.926 17.059 1.00 85.81 96 ALA A C 1
ATOM 736 O O . ALA A 1 96 ? -9.984 -4.066 17.225 1.00 85.81 96 ALA A O 1
ATOM 737 N N . SER A 1 97 ? -9.134 -2.161 18.081 1.00 75.88 97 SER A N 1
ATOM 738 C CA . SER A 1 97 ? -8.835 -2.684 19.436 1.00 75.88 97 SER A CA 1
ATOM 739 C C . SER A 1 97 ? -9.751 -2.269 20.604 1.00 75.88 97 SER A C 1
ATOM 741 O O . SER A 1 97 ? -9.391 -2.517 21.751 1.00 75.88 97 SER A O 1
ATOM 743 N N . VAL A 1 98 ? -10.927 -1.676 20.370 1.00 68.81 98 VAL A N 1
ATOM 744 C CA . VAL A 1 98 ? -11.930 -1.401 21.443 1.00 68.81 98 VAL A CA 1
ATOM 745 C C . VAL A 1 98 ? -12.392 -2.709 22.106 1.00 68.81 98 VAL A C 1
ATOM 747 O O . VAL A 1 98 ? -12.574 -2.841 23.310 1.00 68.81 98 VAL A O 1
ATOM 750 N N . SER A 1 99 ? -12.562 -3.697 21.247 1.00 72.38 99 SER A N 1
ATOM 751 C CA . SER A 1 99 ? -12.561 -5.146 21.414 1.00 72.38 99 SER A CA 1
ATOM 752 C C . SER A 1 99 ? -11.975 -5.627 20.084 1.00 72.38 99 SER A C 1
ATOM 754 O O . SER A 1 99 ? -12.107 -4.902 19.098 1.00 72.38 99 SER A O 1
ATOM 756 N N . LEU A 1 100 ? -11.234 -6.732 20.008 1.00 77.50 100 LEU A N 1
ATOM 757 C CA . LEU A 1 100 ? -10.511 -7.021 18.765 1.00 77.50 100 LEU A CA 1
ATOM 758 C C . LEU A 1 100 ? -11.510 -7.342 17.647 1.00 77.50 100 LEU A C 1
ATOM 760 O O . LEU A 1 100 ? -12.090 -8.422 17.622 1.00 77.50 100 LEU A O 1
ATOM 764 N N . PHE A 1 101 ? -11.701 -6.409 16.720 1.00 83.56 101 PHE A N 1
ATOM 765 C CA . PHE A 1 101 ? -12.484 -6.618 15.506 1.00 83.56 101 PHE A CA 1
ATOM 766 C C . PHE A 1 101 ? -11.545 -6.944 14.364 1.00 83.56 101 PHE A C 1
ATOM 768 O O . PHE A 1 101 ? -10.476 -6.344 14.254 1.00 83.56 101 PHE A O 1
ATOM 775 N N . LEU A 1 102 ? -11.956 -7.862 13.495 1.00 85.38 102 LEU A N 1
ATOM 776 C CA . LEU A 1 102 ? -11.192 -8.224 12.310 1.00 85.38 102 LEU A CA 1
ATOM 777 C C . LEU A 1 102 ? -12.135 -8.407 11.120 1.00 85.38 102 LEU A C 1
ATOM 779 O O . LEU A 1 102 ? -12.962 -9.313 11.120 1.00 85.38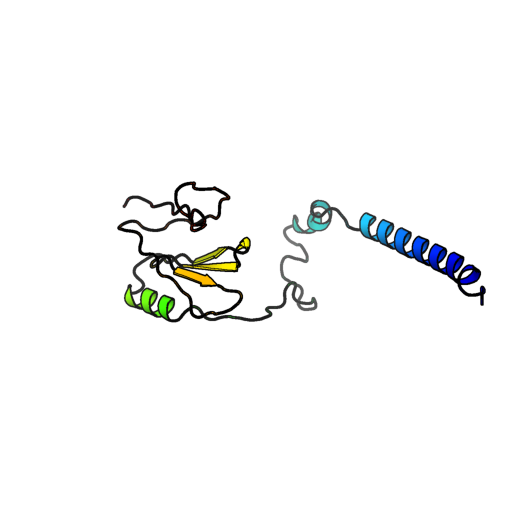 102 LEU A O 1
ATOM 783 N N . TRP A 1 103 ? -11.981 -7.605 10.070 1.00 87.31 103 TRP A N 1
ATOM 784 C CA . TRP A 1 103 ? -12.840 -7.671 8.880 1.00 87.31 103 TRP A CA 1
ATOM 785 C C . TRP A 1 103 ? -12.027 -7.603 7.591 1.00 87.31 103 TRP A C 1
ATOM 787 O O . TRP A 1 103 ? -10.856 -7.229 7.588 1.00 87.31 103 TRP A O 1
ATOM 797 N N . ARG A 1 104 ? -12.625 -7.980 6.459 1.00 86.75 104 ARG A N 1
ATOM 798 C CA . ARG A 1 104 ? -11.974 -7.860 5.146 1.00 86.75 104 ARG A CA 1
ATOM 799 C C . ARG A 1 104 ? -12.129 -6.438 4.609 1.00 86.75 104 ARG A C 1
ATOM 801 O O . ARG A 1 104 ? -13.249 -5.979 4.404 1.00 86.75 104 ARG A O 1
ATOM 808 N N . PHE A 1 105 ? -11.023 -5.759 4.289 1.00 84.19 105 PHE A N 1
ATOM 809 C CA . PHE A 1 105 ? -11.095 -4.417 3.684 1.00 84.19 105 PHE A CA 1
ATOM 810 C C . PHE A 1 105 ? -11.304 -4.458 2.161 1.00 84.19 105 PHE A C 1
ATOM 812 O O . PHE A 1 105 ? -11.888 -3.541 1.591 1.00 84.19 105 PHE A O 1
ATOM 819 N N . GLY A 1 106 ? -10.897 -5.544 1.487 1.00 77.62 106 GLY A N 1
ATOM 820 C CA . GLY A 1 106 ? -11.027 -5.682 0.027 1.00 77.62 106 GLY A CA 1
ATOM 821 C C . GLY A 1 106 ? -12.462 -5.920 -0.464 1.00 77.62 106 GLY A C 1
ATOM 822 O O . GLY A 1 106 ? -12.852 -5.458 -1.536 1.00 77.62 106 GLY A O 1
ATOM 823 N N . LYS A 1 107 ? -13.313 -6.561 0.343 1.00 76.06 107 LYS A N 1
ATOM 824 C CA . LYS A 1 107 ? -14.738 -6.794 0.055 1.00 76.06 107 LYS A CA 1
ATOM 825 C C . LYS A 1 107 ? -15.488 -6.904 1.376 1.00 76.06 107 LYS A C 1
ATOM 827 O O . LYS A 1 107 ? -15.099 -7.725 2.197 1.00 76.06 107 LYS A O 1
ATOM 832 N N . TRP A 1 108 ? -16.540 -6.106 1.548 1.00 75.50 108 TRP A N 1
ATOM 833 C CA . TRP A 1 108 ? -17.444 -6.276 2.679 1.00 75.50 108 TRP A CA 1
ATOM 834 C C . TRP A 1 108 ? -18.276 -7.540 2.460 1.00 75.50 108 TRP A C 1
ATOM 836 O O . TRP A 1 108 ? -19.011 -7.643 1.479 1.00 75.50 108 TRP A O 1
ATOM 846 N N . ASP A 1 109 ? -18.108 -8.520 3.338 1.00 78.69 109 ASP A N 1
ATOM 847 C CA . ASP A 1 109 ? -18.841 -9.790 3.350 1.00 78.69 109 ASP A CA 1
ATOM 848 C C . ASP A 1 109 ? -19.812 -9.884 4.538 1.00 78.69 109 ASP A C 1
ATOM 850 O O . ASP A 1 109 ? -20.390 -10.940 4.786 1.00 78.69 109 ASP A O 1
ATOM 854 N N . GLY A 1 110 ? -20.002 -8.780 5.271 1.00 75.69 110 GLY A N 1
ATOM 855 C CA . GLY A 1 110 ? -20.814 -8.737 6.487 1.00 75.69 110 GLY A CA 1
ATOM 856 C C . GLY A 1 110 ? -20.168 -9.433 7.687 1.00 75.69 110 GLY A C 1
ATOM 857 O O . GLY A 1 110 ? -20.790 -9.496 8.744 1.00 75.69 110 GLY A O 1
ATOM 858 N N . GLN A 1 111 ? -18.945 -9.956 7.550 1.00 76.81 111 GLN A N 1
ATOM 859 C CA . GLN A 1 111 ? -18.243 -10.644 8.626 1.00 76.81 111 GLN A CA 1
ATOM 860 C C . GLN A 1 111 ? -17.322 -9.670 9.361 1.00 76.81 111 GLN A C 1
ATOM 862 O O . GLN A 1 111 ? -16.354 -9.144 8.808 1.00 76.81 111 GLN A O 1
ATOM 867 N N . CYS A 1 112 ? -17.619 -9.465 10.640 1.00 78.38 112 CYS A N 1
ATOM 868 C CA . CYS A 1 112 ? -16.792 -8.702 11.567 1.00 78.38 112 CYS A CA 1
ATOM 869 C C . CYS A 1 112 ? -16.803 -9.405 12.932 1.00 78.38 112 CYS A C 1
ATOM 871 O O . CYS A 1 112 ? -17.517 -8.973 13.838 1.00 78.38 112 CYS A O 1
ATOM 873 N N . PRO A 1 113 ? -16.104 -10.550 13.066 1.00 77.12 113 PRO A N 1
ATOM 874 C CA . PRO A 1 113 ? -15.974 -11.230 14.344 1.00 77.12 113 PRO A CA 1
ATOM 875 C C . PRO A 1 113 ? -15.357 -10.300 15.390 1.00 77.12 113 PRO A C 1
ATOM 877 O O . PRO A 1 113 ? -14.333 -9.656 15.151 1.00 77.12 113 PRO A O 1
ATOM 880 N N . GLU A 1 114 ? -16.009 -10.262 16.546 1.00 76.75 114 GLU A N 1
ATOM 881 C CA . GLU A 1 114 ? -15.531 -9.609 17.754 1.00 76.75 114 GLU A CA 1
ATOM 882 C C . GLU A 1 114 ? -14.811 -10.646 18.614 1.00 76.75 114 GLU A C 1
ATOM 884 O O . GLU A 1 114 ? -15.380 -11.680 18.971 1.00 76.75 114 GLU A O 1
ATOM 889 N N . TYR A 1 115 ? -13.560 -10.367 18.956 1.00 71.81 115 TYR A N 1
ATOM 890 C CA . TYR A 1 115 ? -12.774 -11.164 19.881 1.00 71.81 115 TYR A CA 1
ATOM 891 C C . TYR A 1 115 ? -12.587 -10.363 21.169 1.00 71.81 115 TYR A C 1
ATOM 893 O O . TYR A 1 115 ? -11.843 -9.381 21.228 1.00 71.81 115 TYR A O 1
ATOM 901 N N . THR A 1 116 ? -13.278 -10.784 22.222 1.00 63.69 116 THR A N 1
ATOM 902 C CA . THR A 1 116 ? -13.128 -10.204 23.556 1.00 63.69 116 THR A CA 1
ATOM 903 C C . THR A 1 116 ? -11.970 -10.906 24.265 1.00 63.69 116 THR A C 1
ATOM 905 O O . THR A 1 116 ? -12.075 -12.077 24.624 1.00 63.69 116 THR A O 1
ATOM 908 N N . CYS A 1 117 ? -10.843 -10.217 24.451 1.00 54.84 117 CYS A N 1
ATOM 909 C CA . CYS A 1 117 ? -9.779 -10.701 25.329 1.00 54.84 117 CYS A CA 1
ATOM 910 C C . CYS A 1 117 ? -10.160 -10.372 26.782 1.00 54.84 117 CYS A C 1
ATOM 912 O O . CYS A 1 117 ? -10.555 -9.243 27.072 1.00 54.84 117 CYS A O 1
ATOM 914 N N . GLN A 1 118 ? -10.094 -11.351 27.687 1.00 45.38 118 GLN A N 1
ATOM 915 C CA . GLN A 1 118 ? -10.338 -11.121 29.112 1.00 45.38 118 GLN A CA 1
ATOM 916 C C . GLN A 1 118 ? -9.285 -10.152 29.691 1.00 45.38 118 GLN A C 1
ATOM 918 O O . GLN A 1 118 ? -8.087 -10.401 29.622 1.00 45.38 118 GLN A O 1
ATOM 923 N N . GLU A 1 119 ? -9.777 -9.051 30.267 1.00 47.12 119 GLU A N 1
ATOM 924 C CA . GLU A 1 119 ? -9.138 -8.131 31.232 1.00 47.12 119 GLU A CA 1
ATOM 925 C C . GLU A 1 119 ? -7.863 -7.351 30.857 1.00 47.12 119 GLU A C 1
ATOM 927 O O . GLU A 1 119 ? -7.397 -6.559 31.679 1.00 47.12 119 GLU A O 1
ATOM 932 N N . GLN A 1 120 ? -7.314 -7.472 29.648 1.00 49.31 120 GLN A N 1
ATOM 933 C CA . GLN A 1 120 ? -6.066 -6.781 29.297 1.00 49.31 120 GLN A CA 1
ATOM 934 C C . GLN A 1 120 ? -6.177 -5.963 27.997 1.00 49.31 120 GLN A C 1
ATOM 936 O O . GLN A 1 120 ? -6.856 -6.351 27.047 1.00 49.31 120 GLN A O 1
ATOM 941 N N . ALA A 1 121 ? -5.516 -4.800 27.966 1.00 47.19 121 ALA A N 1
ATOM 942 C CA . ALA A 1 121 ? -5.554 -3.869 26.839 1.00 47.19 121 ALA A CA 1
ATOM 943 C C . ALA A 1 121 ? -4.608 -4.310 25.711 1.00 47.19 121 ALA A C 1
ATOM 945 O O . ALA A 1 121 ? -3.435 -4.599 25.947 1.00 47.19 121 ALA A O 1
ATOM 946 N N . ILE A 1 122 ? -5.113 -4.315 24.477 1.00 53.72 122 ILE A N 1
ATOM 947 C CA . ILE A 1 122 ? -4.354 -4.646 23.265 1.00 53.72 122 ILE A CA 1
ATOM 948 C C . ILE A 1 122 ? -3.433 -3.475 22.916 1.00 53.72 122 ILE A C 1
ATOM 950 O O . ILE A 1 122 ? -3.929 -2.426 22.507 1.00 53.72 122 ILE A O 1
ATOM 954 N N . CYS A 1 123 ? -2.111 -3.635 23.049 1.00 49.59 123 CYS A N 1
ATOM 955 C CA . CYS A 1 123 ? -1.156 -2.556 22.748 1.00 49.59 123 CYS A CA 1
ATOM 956 C C . CYS A 1 123 ? -0.342 -2.744 21.456 1.00 49.59 123 CYS A C 1
ATOM 958 O O . CYS A 1 123 ? 0.285 -1.792 21.000 1.00 49.59 123 CYS A O 1
ATOM 960 N N . ALA A 1 124 ? -0.383 -3.921 20.823 1.00 47.41 124 ALA A N 1
ATOM 961 C CA . ALA A 1 124 ? 0.187 -4.145 19.492 1.00 47.41 124 ALA A CA 1
ATOM 962 C C . ALA A 1 124 ? -0.453 -5.356 18.809 1.00 47.41 124 ALA A C 1
ATOM 964 O O . ALA A 1 124 ? -0.952 -6.254 19.480 1.00 47.41 124 ALA A O 1
ATOM 965 N N . THR A 1 125 ? -0.392 -5.413 17.481 1.00 52.38 125 THR A N 1
ATOM 966 C CA . THR A 1 125 ? -0.742 -6.610 16.712 1.00 52.38 125 THR A CA 1
ATOM 967 C C . THR A 1 125 ? 0.267 -6.799 15.582 1.00 52.38 125 THR A C 1
ATOM 969 O O . THR A 1 125 ? 0.492 -5.865 14.815 1.00 52.38 125 THR A O 1
ATOM 972 N N . GLY A 1 126 ? 0.852 -7.988 15.457 1.00 50.53 126 GLY A N 1
ATOM 973 C CA . GLY A 1 126 ? 1.750 -8.360 14.359 1.00 50.53 126 GLY A CA 1
ATOM 974 C C . GLY A 1 126 ? 1.297 -9.672 13.728 1.00 50.53 126 GLY A C 1
ATOM 975 O O . GLY A 1 126 ? 0.643 -10.469 14.397 1.00 50.53 126 GLY A O 1
ATOM 976 N N . GLY A 1 127 ? 1.589 -9.868 12.445 1.00 50.69 127 GLY A N 1
ATOM 977 C CA . GLY A 1 127 ? 1.424 -11.156 11.780 1.00 50.69 127 GLY A CA 1
ATOM 978 C C . GLY A 1 127 ? 2.778 -11.845 11.698 1.00 50.69 127 GLY A C 1
ATOM 979 O O . GLY A 1 127 ? 3.642 -11.363 10.980 1.00 50.69 127 GLY A O 1
ATOM 980 N N . ASP A 1 128 ? 2.945 -12.954 12.414 1.00 52.44 128 ASP A N 1
ATOM 981 C CA . ASP A 1 128 ? 4.126 -13.810 12.297 1.00 52.44 128 ASP A CA 1
ATOM 982 C C . ASP A 1 128 ? 3.738 -15.168 11.686 1.00 52.44 128 ASP A C 1
ATOM 984 O O . ASP A 1 128 ? 2.633 -15.681 11.903 1.00 52.44 128 ASP A O 1
ATOM 988 N N . GLU A 1 129 ? 4.662 -15.781 10.949 1.00 43.06 129 GLU A N 1
ATOM 989 C CA . GLU A 1 129 ? 4.517 -17.135 10.416 1.00 43.06 129 GLU A CA 1
ATOM 990 C C . GLU A 1 129 ? 4.883 -18.165 11.504 1.00 43.06 129 GLU A C 1
ATOM 992 O O . GLU A 1 129 ? 6.034 -18.566 11.645 1.00 43.06 129 GLU A O 1
ATOM 997 N N . TYR A 1 130 ? 3.902 -18.591 12.310 1.00 40.44 130 TYR A N 1
ATOM 998 C CA . TYR A 1 130 ? 4.067 -19.708 13.251 1.00 40.44 130 TYR A CA 1
ATOM 999 C C . TYR A 1 130 ? 2.979 -20.769 13.056 1.00 40.44 130 TYR A C 1
ATOM 1001 O O . TYR A 1 130 ? 1.781 -20.488 13.109 1.00 40.44 130 TYR A O 1
ATOM 1009 N N . THR A 1 131 ? 3.395 -22.024 12.891 1.00 35.03 131 THR A N 1
ATOM 1010 C CA . THR A 1 131 ? 2.520 -23.202 12.917 1.00 35.03 131 THR A CA 1
ATOM 1011 C C . THR A 1 131 ? 2.261 -23.630 14.364 1.00 35.03 131 THR A C 1
ATOM 1013 O O . THR A 1 131 ? 3.134 -24.217 15.002 1.00 35.03 131 THR A O 1
ATOM 1016 N N . CYS A 1 132 ? 1.067 -23.359 14.898 1.00 36.09 132 CYS A N 1
ATOM 1017 C CA . CYS A 1 132 ? 0.616 -23.922 16.175 1.00 36.09 132 CYS A CA 1
ATOM 1018 C C . CYS A 1 132 ? -0.050 -25.288 15.933 1.00 36.09 132 CYS A C 1
ATOM 1020 O O . CYS A 1 132 ? -1.043 -25.381 15.215 1.00 36.09 132 CYS A O 1
ATOM 1022 N N . SER A 1 133 ? 0.483 -26.354 16.533 1.00 36.03 133 SER A N 1
ATOM 1023 C CA . SER A 1 133 ? 0.062 -27.748 16.307 1.00 36.03 133 SER A CA 1
ATOM 1024 C C . SER A 1 133 ? -1.245 -28.159 17.004 1.00 36.03 133 SER A C 1
ATOM 1026 O O . SER A 1 133 ? -1.654 -29.312 16.885 1.00 36.03 133 SER A O 1
ATOM 1028 N N . GLN A 1 134 ? -1.908 -27.253 17.732 1.00 34.06 134 GLN A N 1
ATOM 1029 C CA . GLN A 1 134 ? -3.076 -27.577 18.568 1.00 34.06 134 GLN A CA 1
ATOM 1030 C C . GLN A 1 134 ? -4.378 -26.860 18.177 1.00 34.06 134 GLN A C 1
ATOM 1032 O O . GLN A 1 134 ? -5.412 -27.128 18.784 1.00 34.06 134 GLN A O 1
ATOM 1037 N N . CYS A 1 135 ? -4.377 -26.022 17.134 1.00 31.34 135 CYS A N 1
ATOM 1038 C CA . CYS A 1 135 ? -5.576 -25.316 16.669 1.00 31.34 135 CYS A CA 1
ATOM 1039 C C . CYS A 1 135 ? -5.680 -25.405 15.134 1.00 31.34 135 CYS A C 1
ATOM 1041 O O . CYS A 1 135 ? -4.784 -24.916 14.453 1.00 31.34 135 CYS A O 1
ATOM 1043 N N . PRO A 1 136 ? -6.761 -25.964 14.548 1.00 30.80 136 PRO A N 1
ATOM 1044 C CA . PRO A 1 136 ? -6.919 -26.065 13.091 1.00 30.80 136 PRO A CA 1
ATOM 1045 C C . PRO A 1 136 ? -7.358 -24.744 12.439 1.00 30.80 136 PRO A C 1
ATOM 1047 O O . PRO A 1 136 ? -7.651 -24.691 11.247 1.00 30.80 136 PRO A O 1
ATOM 1050 N N . VAL A 1 137 ? -7.420 -23.663 13.210 1.00 33.78 137 VAL A N 1
ATOM 1051 C CA . VAL A 1 137 ? -7.647 -22.325 12.687 1.00 33.78 137 VAL A CA 1
ATOM 1052 C C . VAL A 1 137 ? -6.281 -21.669 12.676 1.00 33.78 137 VAL A C 1
ATOM 1054 O O . VAL A 1 137 ? -5.671 -21.541 13.735 1.00 33.78 137 VAL A O 1
ATOM 1057 N N . HIS A 1 138 ? -5.802 -21.291 11.489 1.00 35.41 138 HIS A N 1
ATOM 1058 C CA . HIS A 1 138 ? -4.686 -20.367 11.296 1.00 35.41 138 HIS A CA 1
ATOM 1059 C C . HIS A 1 138 ? -5.024 -19.042 11.992 1.00 35.41 138 HIS A C 1
ATOM 1061 O O . HIS A 1 138 ? -5.430 -18.058 11.376 1.00 35.41 138 HIS A O 1
ATOM 1067 N N . ILE A 1 139 ? -4.941 -19.047 13.317 1.00 39.38 139 ILE A N 1
ATOM 1068 C CA . ILE A 1 139 ? -4.959 -17.874 14.158 1.00 39.38 139 ILE A CA 1
ATOM 1069 C C . ILE A 1 139 ? -3.552 -17.350 13.976 1.00 39.38 139 ILE A C 1
ATOM 1071 O O . ILE A 1 139 ? -2.625 -17.769 14.665 1.00 39.38 139 ILE A O 1
ATOM 1075 N N . TYR A 1 140 ? -3.402 -16.506 12.953 1.00 39.12 140 TYR A N 1
ATOM 1076 C CA . TYR A 1 140 ? -2.349 -15.508 12.897 1.00 39.12 140 TYR A CA 1
ATOM 1077 C C . TYR A 1 140 ? -2.172 -15.034 14.325 1.00 39.12 140 TYR A C 1
ATOM 1079 O O . TYR A 1 140 ? -3.127 -14.528 14.921 1.00 39.12 140 TYR A O 1
ATOM 1087 N N . LEU A 1 141 ? -1.020 -15.364 14.901 1.00 38.28 141 LEU A N 1
ATOM 1088 C CA . LEU A 1 141 ? -0.646 -15.000 16.251 1.00 38.28 141 LEU A CA 1
ATOM 1089 C C . LEU A 1 141 ? -0.603 -13.479 16.257 1.00 38.28 141 LEU A C 1
ATOM 1091 O O . LEU A 1 141 ? 0.439 -12.873 16.051 1.00 38.28 141 LEU A O 1
ATOM 1095 N N . VAL A 1 142 ? -1.766 -12.861 16.452 1.00 41.78 142 VAL A N 1
ATOM 1096 C CA . VAL A 1 142 ? -1.885 -11.491 16.894 1.00 41.78 142 VAL A CA 1
ATOM 1097 C C . VAL A 1 142 ? -1.170 -11.540 18.228 1.00 41.78 142 VAL A C 1
ATOM 1099 O O . VAL A 1 142 ? -1.740 -11.964 19.234 1.00 41.78 142 VAL A O 1
ATOM 1102 N N . LYS A 1 143 ? 0.128 -11.230 18.225 1.00 41.16 143 LYS A N 1
ATOM 1103 C CA . LYS A 1 143 ? 0.892 -11.026 19.445 1.00 41.16 143 LYS A CA 1
ATOM 1104 C C . LYS A 1 143 ? 0.361 -9.729 20.019 1.00 41.16 143 LYS A C 1
ATOM 1106 O O . LYS 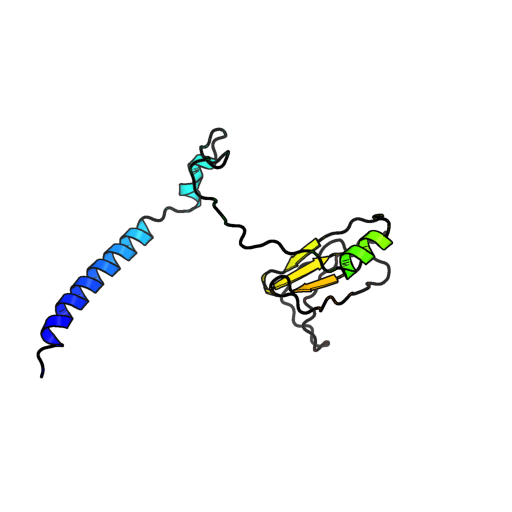A 1 143 ? 0.927 -8.659 19.822 1.00 41.16 143 LYS A O 1
ATOM 1111 N N . ILE A 1 144 ? -0.805 -9.850 20.639 1.00 45.66 144 ILE A N 1
ATOM 1112 C CA . ILE A 1 144 ? -1.389 -8.841 21.480 1.00 45.66 144 ILE A CA 1
ATOM 1113 C C . ILE A 1 144 ? -0.398 -8.723 22.622 1.00 45.66 144 ILE A C 1
ATOM 1115 O O . ILE A 1 144 ? -0.397 -9.530 23.548 1.00 45.66 144 ILE A O 1
ATOM 1119 N N . LEU A 1 145 ? 0.523 -7.769 22.505 1.00 40.91 145 LEU A N 1
ATOM 1120 C CA . LEU A 1 145 ? 1.239 -7.307 23.674 1.00 40.91 145 LEU A CA 1
ATOM 1121 C C . LEU A 1 145 ? 0.134 -6.773 24.586 1.00 40.91 145 LEU A C 1
ATOM 1123 O O . LEU A 1 145 ? -0.597 -5.846 24.238 1.00 40.91 145 LEU A O 1
ATOM 1127 N N . LEU A 1 146 ? -0.092 -7.478 25.681 1.00 41.44 146 LEU A N 1
ATOM 1128 C CA . LEU A 1 146 ? -1.018 -7.083 26.717 1.00 41.44 146 LEU A CA 1
ATOM 1129 C C . LEU A 1 146 ? -0.154 -6.419 27.783 1.00 41.44 146 LEU A C 1
ATOM 1131 O O . LEU A 1 146 ? 0.707 -7.071 28.374 1.00 41.44 146 LEU A O 1
ATOM 1135 N N . LEU A 1 147 ? -0.307 -5.107 27.966 1.00 32.72 147 LEU A N 1
ATOM 1136 C CA . LEU A 1 147 ? 0.353 -4.432 29.081 1.00 32.72 147 LEU A CA 1
ATOM 1137 C C . LEU A 1 147 ? -0.427 -4.751 30.365 1.00 32.72 147 LEU A C 1
ATOM 1139 O O . LEU A 1 147 ? -1.657 -4.625 30.362 1.00 32.72 147 LEU A O 1
ATOM 1143 N N . PRO A 1 148 ? 0.246 -5.153 31.458 1.00 31.97 148 PRO A N 1
ATOM 1144 C CA . PRO A 1 148 ? -0.389 -5.158 32.766 1.00 31.97 148 PRO A CA 1
ATOM 1145 C C . PRO A 1 148 ? -0.760 -3.715 33.141 1.00 31.97 148 PRO A C 1
ATOM 1147 O O . PRO A 1 148 ? -0.008 -2.785 32.841 1.00 31.97 148 PRO A O 1
ATOM 1150 N N . LYS A 1 149 ? -1.938 -3.541 33.748 1.00 40.88 149 LYS A N 1
ATOM 1151 C CA . LYS A 1 149 ? -2.339 -2.270 34.367 1.00 40.88 149 LYS A CA 1
ATOM 1152 C C . LYS A 1 149 ? -1.429 -1.918 35.537 1.00 40.88 149 LYS A C 1
ATOM 1154 O O . LYS A 1 149 ? -1.017 -2.859 36.253 1.00 40.88 149 LYS A O 1
#